Protein AF-A0AA88SGA3-F1 (afdb_monomer)

Mean predicted aligned error: 14.96 Å

InterPro domains:
  IPR001478 PDZ domain [PF00595] (41-98)
  IPR001478 PDZ domain [PS50106] (31-100)
  IPR036034 PDZ superfamily [G3DSA:2.30.42.10] (43-95)
  IPR036034 PDZ superfamily [SSF50156] (17-95)

Nearest PDB structures (foldseek):
  4c2c-assembly1_A  TM=5.131E-01  e=1.974E-04  Bacillus subtilis subsp. subtilis str. 168
  6xa8-assembly1_A  TM=7.929E-01  e=8.392E-03  Homo sapiens
  6ms1-assembly2_B  TM=8.022E-01  e=1.180E-02  Homo sapiens
  4nxq-assembly1_A  TM=7.401E-01  e=6.487E-02  Homo sapiens
  2d8i-assembly1_A  TM=6.980E-01  e=3.760E-02  Homo sapiens

pLDDT: mean 70.84, std 16.06, range [44.19, 94.62]

Sequence (100 aa):
MAKMVKHNHAIKRMLGTLDDSFTGFLEPTKFMSLRLGTQGSLTGVGISIGYPTGNHGSTPGLVVISAAPGGPANRAGVSSRDLINEIDDRSTEAMAYMMQ

Organism: NCBI:txid112253

Radius of gyration: 20.11 Å; Cα contacts (8 Å, |Δi|>4): 98; chains: 1; bounding box: 42×33×53 Å

Structure (mmCIF, N/CA/C/O backbone):
data_AF-A0AA88SGA3-F1
#
_entry.id   AF-A0AA88SGA3-F1
#
loop_
_atom_site.group_PDB
_atom_site.id
_atom_site.type_symbol
_atom_site.label_atom_id
_atom_site.label_alt_id
_atom_site.label_comp_id
_atom_site.label_asym_id
_atom_site.label_entity_id
_atom_site.label_seq_id
_atom_site.pdbx_PDB_ins_code
_atom_site.Cartn_x
_atom_site.Cartn_y
_atom_site.Cartn_z
_atom_site.occupancy
_atom_site.B_iso_or_equiv
_atom_site.auth_seq_id
_atom_site.auth_comp_id
_atom_site.auth_asym_id
_atom_site.auth_atom_id
_atom_site.pdbx_PDB_model_num
ATOM 1 N N . MET A 1 1 ? 3.320 -1.407 -40.211 1.00 45.28 1 MET A N 1
ATOM 2 C CA . MET A 1 1 ? 4.058 -1.964 -39.051 1.00 45.28 1 MET A CA 1
ATOM 3 C C . MET A 1 1 ? 5.591 -1.940 -39.181 1.00 45.28 1 MET A C 1
ATOM 5 O O . MET A 1 1 ? 6.252 -1.742 -38.173 1.00 45.28 1 MET A O 1
ATOM 9 N N . ALA A 1 2 ? 6.190 -2.022 -40.378 1.00 44.19 2 ALA A N 1
ATOM 10 C CA . ALA A 1 2 ? 7.658 -2.047 -40.545 1.00 44.19 2 ALA A CA 1
ATOM 11 C C . 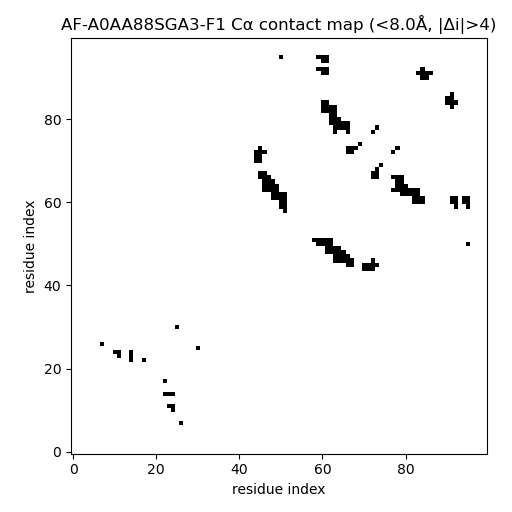ALA A 1 2 ? 8.420 -0.738 -40.200 1.00 44.19 2 ALA A C 1
ATOM 13 O O . ALA A 1 2 ? 9.631 -0.766 -39.989 1.00 44.19 2 ALA A O 1
ATOM 14 N N . LYS A 1 3 ? 7.741 0.418 -40.116 1.00 47.44 3 LYS A N 1
ATOM 15 C CA . LYS A 1 3 ? 8.386 1.728 -39.877 1.00 47.44 3 LYS A CA 1
ATOM 16 C C . LYS A 1 3 ? 8.739 1.987 -38.398 1.00 47.44 3 LYS A C 1
ATOM 18 O O . LYS A 1 3 ? 9.662 2.743 -38.118 1.00 47.44 3 LYS A O 1
ATOM 23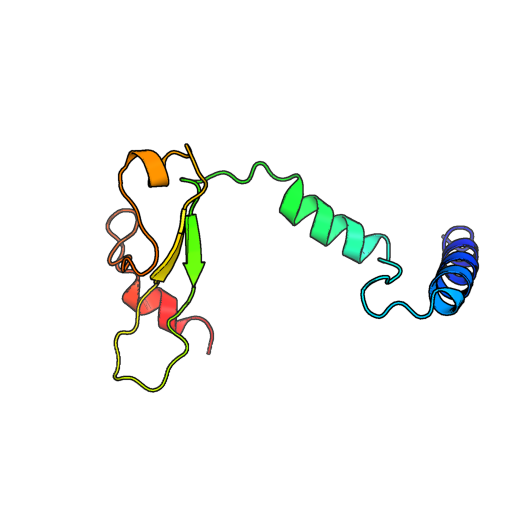 N N . MET A 1 4 ? 8.058 1.329 -37.454 1.00 45.66 4 MET A N 1
ATOM 24 C CA . MET A 1 4 ? 8.272 1.522 -36.008 1.00 45.66 4 MET A CA 1
ATOM 25 C C . MET A 1 4 ? 9.505 0.768 -35.480 1.00 45.66 4 MET A C 1
ATOM 27 O O . MET A 1 4 ? 10.184 1.243 -34.579 1.00 45.66 4 MET A O 1
ATOM 31 N N . VAL A 1 5 ? 9.849 -0.372 -36.089 1.00 50.75 5 VAL A N 1
ATOM 32 C CA . VAL A 1 5 ? 10.941 -1.250 -35.626 1.00 50.75 5 VAL A CA 1
ATOM 33 C C . VAL A 1 5 ? 12.332 -0.647 -35.880 1.00 50.75 5 VAL A C 1
ATOM 35 O O . VAL A 1 5 ? 13.247 -0.861 -35.087 1.00 50.75 5 VAL A O 1
ATOM 38 N N . LYS A 1 6 ? 12.502 0.158 -36.942 1.00 53.69 6 LYS A N 1
ATOM 39 C CA . LYS A 1 6 ? 13.809 0.736 -37.313 1.00 53.69 6 LYS A CA 1
ATOM 40 C C . LYS A 1 6 ? 14.358 1.762 -36.305 1.00 53.69 6 LYS A C 1
ATOM 42 O O . LYS A 1 6 ? 15.572 1.868 -36.180 1.00 53.69 6 LYS A O 1
ATOM 47 N N . HIS A 1 7 ? 13.508 2.470 -35.559 1.00 56.16 7 HIS A N 1
ATOM 48 C CA . HIS A 1 7 ? 13.942 3.541 -34.644 1.00 56.16 7 HIS A CA 1
ATOM 49 C C . HIS A 1 7 ? 14.465 3.002 -33.300 1.00 56.16 7 HIS A C 1
ATOM 51 O O . HIS A 1 7 ? 15.444 3.512 -32.759 1.00 56.16 7 HIS A O 1
ATOM 57 N N . ASN A 1 8 ? 13.882 1.908 -32.800 1.00 58.69 8 ASN A N 1
ATOM 58 C CA . ASN A 1 8 ? 14.243 1.311 -31.507 1.00 58.69 8 ASN A CA 1
ATOM 59 C C . ASN A 1 8 ? 15.685 0.780 -31.477 1.00 58.69 8 ASN A C 1
ATOM 61 O O . ASN A 1 8 ? 16.319 0.746 -30.427 1.00 58.69 8 ASN A O 1
ATOM 65 N N . HIS A 1 9 ? 16.217 0.373 -32.632 1.00 64.25 9 HIS A N 1
ATOM 66 C CA . HIS A 1 9 ? 17.573 -0.164 -32.745 1.00 64.25 9 HIS A CA 1
ATOM 67 C C . HIS A 1 9 ? 18.648 0.915 -32.550 1.00 64.25 9 HIS A C 1
ATOM 69 O O . HIS A 1 9 ? 19.683 0.645 -31.942 1.00 64.25 9 HIS A O 1
ATOM 75 N N . ALA A 1 10 ? 18.390 2.137 -33.027 1.00 72.31 10 ALA A N 1
ATOM 76 C CA . ALA A 1 10 ? 19.293 3.269 -32.840 1.00 72.31 10 ALA A CA 1
ATOM 77 C C . ALA A 1 10 ? 19.352 3.687 -31.363 1.00 72.31 10 ALA A C 1
ATOM 79 O O . ALA A 1 10 ? 20.438 3.844 -30.817 1.00 72.31 10 ALA A O 1
ATOM 80 N N . ILE A 1 11 ? 18.199 3.751 -30.688 1.00 67.00 11 ILE A N 1
ATOM 81 C CA . ILE A 1 11 ? 18.117 4.114 -29.264 1.00 67.00 11 ILE A CA 1
ATOM 82 C C . ILE A 1 11 ? 18.795 3.051 -28.388 1.00 67.00 11 ILE A C 1
ATOM 84 O O . ILE A 1 11 ? 19.575 3.396 -27.507 1.00 67.00 11 ILE A O 1
ATOM 88 N N . LYS A 1 12 ? 18.583 1.756 -28.666 1.00 66.56 12 LYS A N 1
ATOM 89 C CA . LYS A 1 12 ? 19.291 0.663 -27.972 1.00 66.56 12 LYS A CA 1
ATOM 90 C C . LYS A 1 12 ? 20.814 0.783 -28.097 1.00 66.56 12 LYS A C 1
ATOM 92 O O . LYS A 1 12 ? 21.514 0.567 -27.115 1.00 66.56 12 LYS A O 1
ATOM 97 N N . ARG A 1 13 ? 21.327 1.155 -29.277 1.00 69.31 13 ARG A N 1
ATOM 98 C CA . ARG A 1 13 ? 22.768 1.386 -29.476 1.00 69.31 13 ARG A CA 1
ATOM 99 C C . ARG A 1 13 ? 23.275 2.620 -28.730 1.00 69.31 13 ARG A C 1
ATOM 101 O O . ARG A 1 13 ? 24.348 2.543 -28.152 1.00 69.31 13 ARG A O 1
ATOM 108 N N . MET A 1 14 ? 22.508 3.711 -28.705 1.00 75.00 14 MET A N 1
ATOM 109 C CA . MET A 1 14 ? 22.864 4.928 -27.959 1.00 75.00 14 MET A CA 1
ATOM 110 C C . MET A 1 14 ? 22.852 4.721 -26.437 1.00 75.00 14 MET A C 1
ATOM 112 O O . MET A 1 14 ? 23.661 5.312 -25.736 1.00 75.00 14 MET A O 1
ATOM 116 N N . LEU A 1 15 ? 21.958 3.880 -25.910 1.00 64.75 15 LEU A N 1
ATOM 117 C CA . LEU A 1 15 ? 21.941 3.548 -24.480 1.00 64.75 15 LEU A CA 1
ATOM 118 C C . LEU A 1 15 ? 23.037 2.537 -24.113 1.00 64.75 15 LEU A C 1
ATOM 120 O O . LEU A 1 15 ? 23.596 2.616 -23.028 1.00 64.75 15 LEU A O 1
ATOM 124 N N . GLY A 1 16 ? 23.415 1.641 -25.030 1.00 63.97 16 GLY A N 1
ATOM 125 C CA . GLY A 1 16 ? 24.533 0.715 -24.823 1.00 63.97 16 GLY A CA 1
ATOM 126 C C . GLY A 1 16 ? 25.902 1.393 -24.681 1.00 63.97 16 GLY A C 1
ATOM 127 O O . GLY A 1 16 ? 26.814 0.786 -24.136 1.00 63.97 16 GLY A O 1
ATOM 128 N N . THR A 1 17 ? 26.060 2.644 -25.133 1.00 68.00 17 THR A N 1
ATOM 129 C CA . THR A 1 17 ? 27.296 3.423 -24.927 1.00 68.00 17 THR A CA 1
ATOM 130 C C . THR A 1 17 ? 27.356 4.131 -23.574 1.00 68.00 17 THR A C 1
ATOM 132 O O . THR A 1 17 ? 28.368 4.757 -23.281 1.00 68.00 17 THR A O 1
ATOM 135 N N . LEU A 1 18 ? 26.284 4.085 -22.773 1.00 67.38 18 LEU A N 1
ATOM 136 C CA . LEU A 1 18 ? 26.215 4.785 -21.488 1.00 67.38 18 LEU A CA 1
ATOM 137 C C . LEU A 1 18 ? 26.907 4.030 -20.334 1.00 67.38 18 LEU A C 1
ATOM 1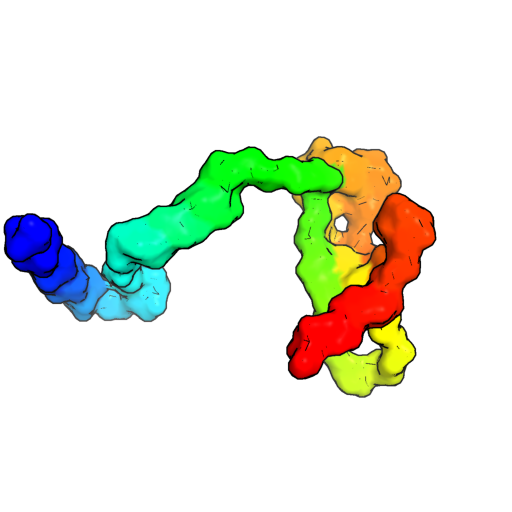39 O O . LEU A 1 18 ? 27.023 4.605 -19.262 1.00 67.38 18 LEU A O 1
ATOM 143 N N . ASP A 1 19 ? 27.342 2.778 -20.553 1.00 58.16 19 ASP A N 1
ATOM 144 C CA . ASP A 1 19 ? 27.964 1.869 -19.561 1.00 58.16 19 ASP A CA 1
ATOM 145 C C . ASP A 1 19 ? 27.287 1.884 -18.172 1.00 58.16 19 ASP A C 1
ATOM 147 O O . ASP A 1 19 ? 27.921 1.766 -17.127 1.00 58.16 19 ASP A O 1
ATOM 151 N N . ASP A 1 20 ? 25.963 2.056 -18.161 1.00 59.28 20 ASP A N 1
ATOM 152 C CA . ASP A 1 20 ? 25.149 2.149 -16.954 1.00 59.28 20 ASP A CA 1
ATOM 153 C C . ASP A 1 20 ? 24.217 0.937 -16.864 1.00 59.28 20 ASP A C 1
ATOM 155 O O . ASP A 1 20 ? 23.333 0.734 -17.699 1.00 59.28 20 ASP A O 1
ATOM 159 N N . SER A 1 21 ? 24.401 0.139 -15.811 1.00 60.03 21 SER A N 1
ATOM 160 C CA . SER A 1 21 ? 23.628 -1.082 -15.553 1.00 60.03 21 SER A CA 1
ATOM 161 C C . SER A 1 21 ? 22.153 -0.817 -15.230 1.00 60.03 21 SER A C 1
ATOM 163 O O . SER A 1 21 ? 21.337 -1.737 -15.305 1.00 60.03 21 SER A O 1
ATOM 165 N N . PHE A 1 22 ? 21.793 0.419 -14.877 1.00 58.97 22 PHE A N 1
ATOM 166 C CA . PHE A 1 22 ? 20.420 0.801 -14.541 1.00 58.97 22 PHE A CA 1
ATOM 167 C C . PHE A 1 22 ? 19.646 1.376 -15.733 1.00 58.97 22 PHE A C 1
ATOM 169 O O . PHE A 1 22 ? 18.419 1.500 -15.671 1.00 58.97 22 PHE A O 1
ATOM 176 N N . THR A 1 23 ? 20.328 1.681 -16.839 1.00 59.19 23 THR A N 1
ATOM 177 C CA . THR A 1 23 ? 19.728 2.347 -17.996 1.00 59.19 23 THR A CA 1
ATOM 178 C C . THR A 1 23 ? 19.491 1.354 -19.136 1.00 59.19 23 THR A C 1
ATOM 180 O O . THR A 1 23 ? 20.389 0.980 -19.885 1.00 59.19 23 THR A O 1
ATOM 183 N N . GLY A 1 24 ? 18.235 0.930 -19.297 1.00 66.75 24 GLY A N 1
ATOM 184 C CA . GLY A 1 24 ? 17.806 0.012 -20.355 1.00 66.75 24 GLY A CA 1
ATOM 185 C C . GLY A 1 24 ? 16.739 0.612 -21.270 1.00 66.75 24 GLY A C 1
ATOM 186 O O . GLY A 1 24 ? 15.862 1.355 -20.833 1.00 66.75 24 GLY A O 1
ATOM 187 N N . PHE A 1 25 ? 16.762 0.251 -22.557 1.00 72.25 25 PHE A N 1
ATOM 188 C CA . PHE A 1 25 ? 15.664 0.590 -23.466 1.00 72.25 25 PHE A CA 1
ATOM 189 C C . PHE A 1 25 ? 14.425 -0.247 -23.138 1.00 72.25 25 PHE A C 1
ATOM 191 O O . PHE A 1 25 ? 14.428 -1.471 -23.309 1.00 72.25 25 PHE A O 1
ATOM 198 N N . LEU A 1 26 ? 13.341 0.416 -22.745 1.00 70.56 26 LEU A N 1
ATOM 199 C CA . LEU A 1 26 ? 12.066 -0.243 -22.509 1.00 70.56 26 LEU A CA 1
ATOM 200 C C . LEU A 1 26 ? 11.247 -0.276 -23.802 1.00 70.56 26 LEU A C 1
ATOM 202 O O . LEU A 1 26 ? 10.860 0.755 -24.349 1.00 70.56 26 LEU A O 1
ATOM 206 N N . GLU A 1 27 ? 10.986 -1.477 -24.310 1.00 74.19 27 GLU A N 1
ATOM 207 C CA . GLU A 1 27 ? 10.170 -1.645 -25.512 1.00 74.19 27 GLU A CA 1
ATOM 208 C C . GLU A 1 27 ? 8.738 -1.142 -25.281 1.00 74.19 27 GLU A C 1
ATOM 210 O O . GLU A 1 27 ? 8.232 -1.268 -24.167 1.00 74.19 27 GLU A O 1
ATOM 215 N N . PRO A 1 28 ? 8.049 -0.614 -26.310 1.00 69.94 28 PRO A N 1
ATOM 216 C CA . PRO A 1 28 ? 6.735 0.011 -26.147 1.00 69.94 28 PRO A CA 1
ATOM 217 C C . PRO A 1 28 ? 5.709 -0.860 -25.410 1.00 69.94 28 PRO A C 1
ATOM 219 O O . PRO A 1 28 ? 4.923 -0.346 -24.625 1.00 69.94 28 PRO A O 1
ATOM 222 N N . THR A 1 29 ? 5.745 -2.178 -25.612 1.00 66.25 29 THR A N 1
ATOM 223 C CA . THR A 1 29 ? 4.897 -3.151 -24.906 1.00 66.25 29 THR A CA 1
ATOM 224 C C . THR A 1 29 ? 5.226 -3.228 -23.415 1.00 66.25 29 THR A C 1
ATOM 226 O O . THR A 1 29 ? 4.325 -3.125 -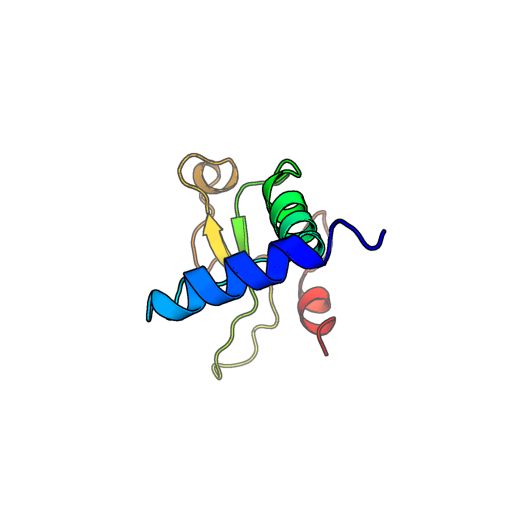22.589 1.00 66.25 29 THR A O 1
ATOM 229 N N . LYS A 1 30 ? 6.512 -3.311 -23.053 1.00 62.09 30 LYS A N 1
ATOM 230 C CA . LYS A 1 30 ? 6.979 -3.281 -21.656 1.00 62.09 30 LYS A CA 1
ATOM 231 C C . LYS A 1 30 ? 6.718 -1.926 -20.991 1.00 62.09 30 LYS A C 1
ATOM 233 O O . LYS A 1 30 ? 6.343 -1.887 -19.823 1.00 62.09 30 LYS A O 1
ATOM 238 N N . PHE A 1 31 ? 6.858 -0.826 -21.734 1.00 65.50 31 PHE A N 1
ATOM 239 C CA . PHE A 1 31 ? 6.512 0.513 -21.259 1.00 65.50 31 PHE A CA 1
ATOM 240 C C . PHE A 1 31 ? 5.012 0.645 -21.018 1.00 65.50 31 PHE A C 1
ATOM 242 O O . PHE A 1 31 ? 4.632 1.197 -19.997 1.00 65.50 31 PHE A O 1
ATOM 249 N N . MET A 1 32 ? 4.156 0.095 -21.884 1.00 57.81 32 MET A N 1
ATOM 250 C CA . MET A 1 32 ? 2.712 0.063 -21.639 1.00 57.81 32 MET A CA 1
ATOM 251 C C . MET A 1 32 ? 2.356 -0.779 -20.414 1.00 57.81 32 MET A C 1
ATOM 253 O O . MET A 1 32 ? 1.541 -0.328 -19.627 1.00 57.81 32 MET A O 1
ATOM 257 N N . SER A 1 33 ? 2.984 -1.935 -20.184 1.00 59.91 33 SER A N 1
ATOM 258 C CA . SER A 1 33 ? 2.763 -2.721 -18.958 1.00 59.91 33 SER A CA 1
ATOM 259 C C . SER A 1 33 ? 3.205 -1.978 -17.690 1.00 59.91 33 SER A C 1
ATOM 261 O O . SER A 1 33 ? 2.455 -1.936 -16.718 1.00 59.91 33 SER A O 1
ATOM 263 N N . LEU A 1 34 ? 4.375 -1.330 -17.709 1.00 61.28 34 LEU A N 1
ATOM 264 C CA . LEU A 1 34 ? 4.857 -0.503 -16.595 1.00 61.28 34 LEU A CA 1
ATOM 265 C C . LEU A 1 34 ? 3.954 0.716 -16.366 1.00 61.28 34 LEU A C 1
ATOM 267 O O . LEU A 1 34 ? 3.614 1.063 -15.237 1.00 61.28 34 LEU A O 1
ATOM 271 N N . ARG A 1 35 ? 3.540 1.361 -17.456 1.00 56.06 35 ARG A N 1
ATOM 272 C CA . ARG A 1 35 ? 2.663 2.524 -17.451 1.00 56.06 35 ARG A CA 1
ATOM 273 C C . ARG A 1 35 ? 1.261 2.144 -16.989 1.00 56.06 35 ARG A C 1
ATOM 275 O O . ARG A 1 35 ? 0.700 2.872 -16.200 1.00 56.06 35 ARG A O 1
ATOM 282 N N . LEU A 1 36 ? 0.712 0.998 -17.375 1.00 53.97 36 LEU A N 1
ATOM 283 C CA . LEU A 1 36 ? -0.558 0.490 -16.842 1.00 53.97 36 LEU A CA 1
ATOM 284 C C . LEU A 1 36 ? -0.448 0.177 -15.343 1.00 53.97 36 LEU A C 1
ATOM 286 O O . LEU A 1 36 ? -1.342 0.552 -14.592 1.00 53.97 36 LEU A O 1
ATOM 290 N N . GLY A 1 37 ? 0.674 -0.397 -14.897 1.00 55.16 37 GLY A N 1
ATOM 291 C CA . GLY A 1 37 ? 0.959 -0.609 -13.472 1.00 55.16 37 GLY A CA 1
ATOM 292 C C . GLY A 1 37 ? 1.117 0.678 -12.648 1.00 55.16 37 GLY A C 1
ATOM 293 O O . GLY A 1 37 ? 0.975 0.634 -11.432 1.00 55.16 37 GLY A O 1
ATOM 294 N N . THR A 1 38 ? 1.388 1.820 -13.291 1.00 56.34 38 THR A N 1
ATOM 295 C CA . THR A 1 38 ? 1.610 3.128 -12.636 1.00 56.34 38 THR A CA 1
ATOM 296 C C . THR A 1 38 ? 0.550 4.194 -12.962 1.00 56.34 38 THR A C 1
ATOM 298 O O . THR A 1 38 ? 0.506 5.222 -12.293 1.00 56.34 38 THR A O 1
ATOM 301 N N . GLN A 1 39 ? -0.294 3.981 -13.980 1.00 48.50 39 GLN A N 1
ATOM 302 C CA . GLN A 1 39 ? -1.340 4.904 -14.457 1.00 48.50 39 GLN A CA 1
ATOM 303 C C . GLN A 1 39 ? -2.760 4.387 -14.267 1.00 48.50 39 GLN A C 1
ATOM 305 O O . GLN A 1 39 ? -3.703 5.169 -14.389 1.00 48.50 39 GLN A O 1
ATOM 310 N N . GLY A 1 40 ? -2.939 3.110 -13.931 1.00 45.31 40 GLY A N 1
ATOM 311 C CA . GLY A 1 40 ? -4.103 2.761 -13.136 1.00 45.31 40 GLY A CA 1
ATOM 312 C C . GLY A 1 40 ? -3.968 3.531 -11.831 1.00 45.31 40 GLY A C 1
ATOM 313 O O . GLY A 1 40 ? -2.915 3.467 -11.201 1.00 45.31 40 GLY A O 1
ATOM 314 N N . SER A 1 41 ? -4.983 4.305 -11.448 1.00 46.94 41 SER A N 1
ATOM 315 C CA . SER A 1 41 ? -5.118 4.746 -10.062 1.00 46.94 41 SER A CA 1
ATOM 316 C C . SER A 1 41 ? -4.732 3.558 -9.181 1.00 46.94 41 SER A C 1
ATOM 318 O O . SER A 1 41 ? -5.340 2.496 -9.309 1.00 46.94 41 SER A O 1
ATOM 320 N N . LEU A 1 42 ? -3.662 3.682 -8.390 1.00 51.97 42 LEU A N 1
ATOM 321 C CA . LEU A 1 42 ? -3.326 2.702 -7.366 1.00 51.97 42 LEU A CA 1
ATOM 322 C C . LEU A 1 42 ? -4.459 2.786 -6.337 1.00 51.97 42 LEU A C 1
ATOM 324 O O . LEU A 1 42 ? -4.366 3.491 -5.336 1.00 51.97 42 LEU A O 1
ATOM 328 N N . THR A 1 43 ? -5.594 2.176 -6.667 1.00 58.59 43 THR A N 1
ATOM 329 C CA . THR A 1 43 ? -6.788 2.138 -5.840 1.00 58.59 43 THR A CA 1
ATOM 330 C C . THR A 1 43 ? -6.517 1.155 -4.723 1.00 58.59 43 THR A C 1
ATOM 332 O O . THR A 1 43 ? -6.129 0.015 -4.972 1.00 58.59 43 THR A O 1
ATOM 335 N N . GLY A 1 44 ? -6.704 1.595 -3.489 1.00 75.56 44 GLY A N 1
ATOM 336 C CA . GLY A 1 44 ? -6.457 0.776 -2.315 1.00 75.56 44 GLY A CA 1
ATOM 337 C C . GLY A 1 44 ? -6.194 1.641 -1.094 1.00 75.56 44 GLY A C 1
ATOM 338 O O . GLY A 1 44 ? -6.322 2.864 -1.129 1.00 75.56 44 GLY A O 1
ATOM 339 N N . VAL A 1 45 ? -5.798 0.998 -0.001 1.00 87.44 45 VAL A N 1
ATOM 340 C CA . VAL A 1 45 ? -5.552 1.669 1.286 1.00 87.44 45 VAL A CA 1
ATOM 341 C C . VAL A 1 45 ? -4.124 2.214 1.428 1.00 87.44 45 VAL A C 1
ATOM 343 O O . VAL A 1 45 ? -3.811 2.864 2.423 1.00 87.44 45 VAL A O 1
ATOM 346 N N . GLY A 1 46 ? -3.263 2.006 0.425 1.00 88.31 46 GLY A N 1
ATOM 347 C CA . GLY A 1 46 ? -1.887 2.509 0.410 1.00 88.31 46 GLY A CA 1
ATOM 348 C C . GLY A 1 46 ? -0.904 1.645 1.202 1.00 88.31 46 GLY A C 1
ATOM 349 O O . GLY A 1 46 ? -0.072 2.193 1.922 1.00 88.31 46 GLY A O 1
ATOM 350 N N . ILE A 1 47 ? -1.002 0.318 1.080 1.00 89.81 47 ILE A N 1
ATOM 351 C CA . ILE A 1 47 ? -0.043 -0.641 1.651 1.00 89.81 47 ILE A CA 1
ATOM 352 C C . ILE A 1 47 ? 0.679 -1.418 0.553 1.00 89.81 47 ILE A C 1
ATOM 354 O O . ILE A 1 47 ? 0.090 -1.748 -0.475 1.00 89.81 47 ILE A O 1
ATOM 358 N N . SER A 1 48 ? 1.947 -1.728 0.800 1.00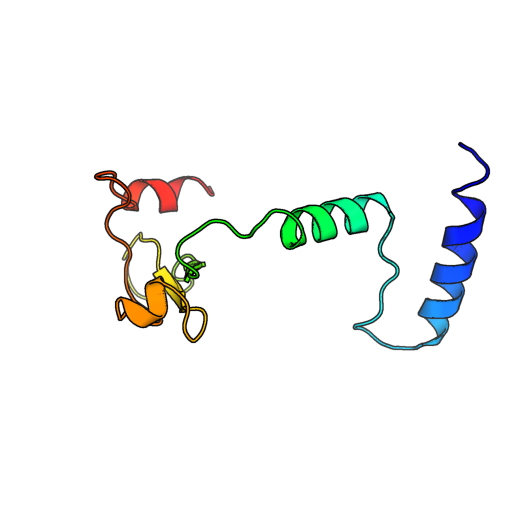 87.25 48 SER A N 1
ATOM 359 C CA . SER A 1 48 ? 2.706 -2.743 0.079 1.00 87.25 48 SER A CA 1
ATOM 360 C C . SER A 1 48 ? 2.684 -4.030 0.896 1.00 87.25 48 SER A C 1
ATOM 362 O O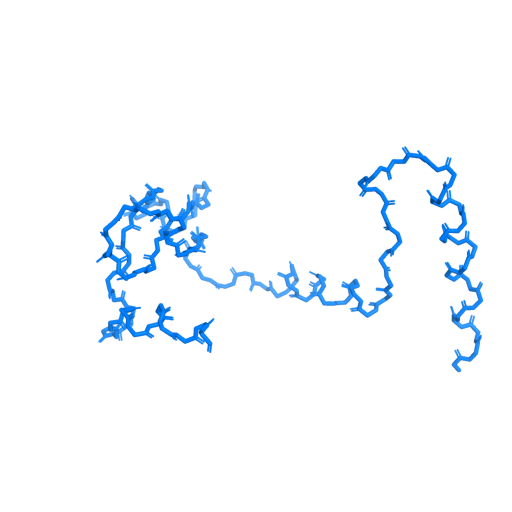 . SER A 1 48 ? 2.962 -3.998 2.096 1.00 87.25 48 SER A O 1
ATOM 364 N N . ILE A 1 49 ? 2.346 -5.143 0.253 1.00 86.88 49 ILE A N 1
ATOM 365 C CA . ILE A 1 49 ? 2.192 -6.462 0.873 1.00 86.88 49 ILE A CA 1
ATOM 366 C C . ILE A 1 49 ? 3.196 -7.445 0.281 1.00 86.88 49 ILE A C 1
ATOM 368 O O . ILE A 1 49 ? 3.588 -7.328 -0.879 1.00 86.88 49 ILE A O 1
ATOM 372 N N . GLY A 1 50 ? 3.596 -8.428 1.071 1.00 81.25 50 GLY A N 1
ATOM 373 C CA . GLY A 1 50 ? 4.450 -9.517 0.625 1.00 81.25 50 GLY A CA 1
ATOM 374 C C . GLY A 1 50 ? 4.188 -10.787 1.407 1.00 81.25 50 GLY A C 1
ATOM 375 O O . GLY A 1 50 ? 3.326 -10.835 2.280 1.00 81.25 50 GLY A O 1
ATOM 376 N N . TYR A 1 51 ? 4.975 -11.808 1.100 1.00 80.88 51 TYR A N 1
ATOM 377 C CA . TYR A 1 51 ? 5.032 -13.034 1.881 1.00 80.88 51 TYR A CA 1
ATOM 378 C C . TYR A 1 51 ? 6.337 -13.039 2.677 1.00 80.88 51 TYR A C 1
ATOM 380 O O . TYR A 1 51 ? 7.361 -12.584 2.155 1.00 80.88 51 TYR A O 1
ATOM 388 N N . PRO A 1 52 ? 6.337 -13.520 3.928 1.00 67.12 52 PRO A N 1
ATOM 389 C CA . PRO A 1 52 ? 7.552 -13.604 4.720 1.00 67.12 52 PRO A CA 1
ATOM 390 C C . PRO A 1 52 ? 8.533 -14.586 4.063 1.00 67.12 52 PRO A C 1
ATOM 392 O O . PRO A 1 52 ? 8.385 -15.801 4.142 1.00 67.12 52 PRO A O 1
ATOM 395 N N . THR A 1 53 ? 9.557 -14.059 3.392 1.00 57.31 53 THR A N 1
ATOM 396 C CA . THR A 1 53 ? 10.678 -14.847 2.871 1.00 57.31 53 THR A CA 1
ATOM 397 C C . THR A 1 53 ? 11.734 -14.974 3.962 1.00 57.31 53 THR A C 1
ATOM 399 O O . THR A 1 53 ? 12.612 -14.122 4.098 1.00 57.31 53 THR A O 1
ATOM 402 N N . GLY A 1 54 ? 11.638 -16.019 4.778 1.00 51.16 54 GLY A N 1
ATOM 403 C CA . GLY A 1 54 ? 12.647 -16.333 5.785 1.00 51.16 54 GLY A CA 1
ATOM 404 C C . GLY A 1 54 ? 12.376 -17.677 6.447 1.00 51.16 54 GLY A C 1
ATOM 405 O O . GLY A 1 54 ? 11.250 -17.947 6.846 1.00 51.16 54 GLY A O 1
ATOM 406 N N . ASN A 1 55 ? 13.416 -18.506 6.576 1.00 48.47 55 ASN A N 1
ATOM 407 C CA . ASN A 1 55 ? 13.413 -19.808 7.260 1.00 48.47 55 ASN A CA 1
ATOM 408 C C . ASN A 1 55 ? 13.229 -19.675 8.789 1.00 48.47 55 ASN A C 1
ATOM 410 O O . ASN A 1 55 ? 14.008 -20.212 9.571 1.00 48.47 55 ASN A O 1
ATOM 414 N N . HIS A 1 56 ? 12.206 -18.951 9.229 1.00 44.75 56 HIS A N 1
ATOM 415 C CA . HIS A 1 56 ? 11.768 -18.898 10.615 1.00 44.75 56 HIS A CA 1
ATOM 416 C C . HIS A 1 56 ? 10.295 -19.296 10.654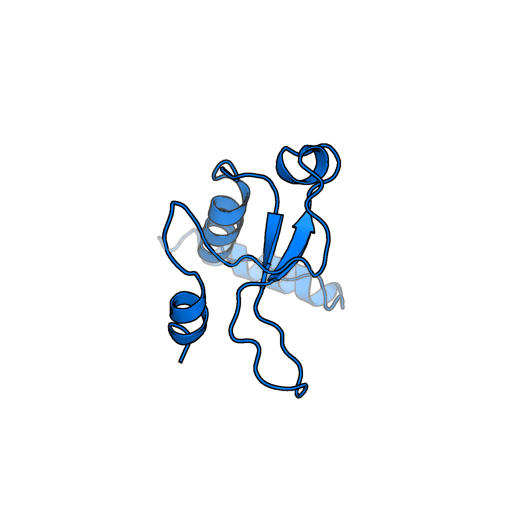 1.00 44.75 56 HIS A C 1
ATOM 418 O O . HIS A 1 56 ? 9.415 -18.460 10.508 1.00 44.75 56 HIS A O 1
ATOM 424 N N . GLY A 1 57 ? 10.067 -20.605 10.793 1.00 47.34 57 GLY A N 1
ATOM 425 C CA . GLY A 1 57 ? 8.834 -21.207 11.299 1.00 47.34 57 GLY A CA 1
ATOM 426 C C . GLY A 1 57 ? 7.518 -20.544 10.887 1.00 47.34 57 GLY A C 1
ATOM 427 O O . GLY A 1 57 ? 6.933 -19.807 11.665 1.00 47.34 57 GLY A O 1
ATOM 428 N N . SER A 1 58 ? 7.016 -20.930 9.717 1.00 51.56 58 SER A N 1
ATOM 429 C CA . SER A 1 58 ? 5.617 -21.356 9.572 1.00 51.56 58 SER A CA 1
ATOM 430 C C . SER A 1 58 ? 4.494 -20.391 9.969 1.00 51.56 58 SER A C 1
ATOM 432 O O . SER A 1 58 ? 3.460 -20.866 10.434 1.00 51.56 58 SER A O 1
ATOM 434 N N . THR A 1 59 ? 4.609 -19.087 9.719 1.00 54.78 59 THR A N 1
ATOM 435 C CA . THR A 1 59 ? 3.397 -18.253 9.631 1.00 54.78 59 THR A CA 1
ATOM 436 C C . THR A 1 59 ? 3.044 -18.046 8.157 1.00 54.78 59 THR A C 1
ATOM 438 O O . THR A 1 59 ? 3.545 -17.100 7.544 1.00 54.78 59 THR A O 1
ATOM 441 N N . PRO A 1 60 ? 2.247 -18.944 7.537 1.00 61.31 60 PRO A N 1
ATOM 442 C CA . PRO A 1 60 ? 1.660 -18.657 6.237 1.00 61.31 60 PRO A CA 1
ATOM 443 C C . PRO A 1 60 ? 0.791 -17.413 6.402 1.00 61.31 60 PRO A C 1
ATOM 445 O O . PRO A 1 60 ? -0.107 -17.376 7.237 1.00 61.31 60 PRO A O 1
ATOM 448 N N . GLY A 1 61 ? 1.105 -16.354 5.668 1.00 72.25 61 GLY A N 1
ATOM 449 C CA . GLY A 1 61 ? 0.393 -15.103 5.857 1.00 72.25 61 GLY A CA 1
ATOM 450 C C . GLY A 1 61 ? 0.904 -13.993 4.968 1.00 72.25 61 GLY A C 1
ATOM 451 O O . GLY A 1 61 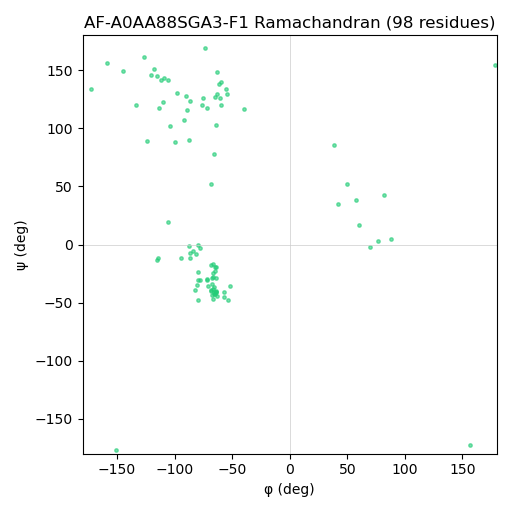? 2.053 -13.986 4.519 1.00 72.25 61 GLY A O 1
ATOM 452 N N . LEU A 1 62 ? 0.010 -13.052 4.711 1.00 85.38 62 LEU A N 1
ATOM 453 C CA . LEU A 1 62 ? 0.305 -11.840 3.979 1.00 85.38 62 LEU A CA 1
ATOM 454 C C . LEU A 1 62 ? 0.831 -10.797 4.975 1.00 85.38 62 LEU A C 1
ATOM 456 O O . LEU A 1 62 ? 0.171 -10.499 5.969 1.00 85.38 62 LEU A O 1
ATOM 460 N N . VAL A 1 63 ? 2.025 -10.259 4.735 1.00 88.56 63 VAL A N 1
ATOM 461 C CA . VAL A 1 63 ? 2.672 -9.275 5.616 1.00 88.56 63 VAL A CA 1
ATOM 462 C C . VAL A 1 63 ? 2.705 -7.900 4.974 1.00 88.56 63 VAL A C 1
ATOM 464 O O . VAL A 1 63 ? 2.941 -7.766 3.772 1.00 88.56 63 VAL A O 1
ATOM 467 N N . VAL A 1 64 ? 2.534 -6.860 5.782 1.00 90.31 64 VAL A N 1
ATOM 468 C CA . VAL A 1 64 ? 2.739 -5.479 5.349 1.00 90.31 64 VAL A CA 1
ATOM 469 C C . VAL A 1 64 ? 4.236 -5.196 5.270 1.00 90.31 64 VAL A C 1
ATOM 471 O O . VAL A 1 64 ? 4.959 -5.245 6.264 1.00 90.31 64 VAL A O 1
ATOM 474 N N . ILE A 1 65 ? 4.713 -4.843 4.082 1.00 89.38 65 ILE A N 1
ATOM 475 C CA . ILE A 1 65 ? 6.083 -4.368 3.866 1.00 89.38 65 ILE A CA 1
ATOM 476 C C . ILE A 1 65 ? 6.178 -2.893 4.261 1.00 89.38 65 ILE A C 1
ATOM 478 O O . ILE A 1 65 ? 7.085 -2.504 4.999 1.00 89.38 65 ILE A O 1
ATOM 482 N N . SER A 1 66 ? 5.236 -2.068 3.798 1.00 89.69 66 SER A N 1
ATOM 483 C CA . SER A 1 66 ? 5.207 -0.631 4.082 1.00 89.69 66 SER A CA 1
ATOM 484 C C . SER A 1 66 ? 3.816 -0.027 3.888 1.00 89.69 66 SER A C 1
ATOM 486 O O . SER A 1 66 ? 3.003 -0.543 3.123 1.00 89.69 66 SER A O 1
ATOM 488 N N . ALA A 1 67 ? 3.564 1.100 4.556 1.00 89.31 67 ALA A N 1
ATOM 489 C CA . ALA A 1 67 ? 2.405 1.953 4.319 1.00 89.31 67 ALA A CA 1
ATOM 490 C C . ALA A 1 67 ? 2.858 3.291 3.716 1.00 89.31 67 ALA A C 1
ATOM 492 O O . ALA A 1 67 ? 3.893 3.839 4.101 1.00 89.31 67 ALA A O 1
ATOM 493 N N . ALA A 1 68 ? 2.084 3.823 2.772 1.00 88.94 68 ALA A N 1
ATOM 494 C CA . ALA A 1 68 ? 2.355 5.116 2.157 1.00 88.94 68 ALA A CA 1
ATOM 495 C C . ALA A 1 68 ? 2.226 6.245 3.204 1.00 88.94 68 ALA A C 1
ATOM 497 O O . ALA A 1 68 ? 1.174 6.342 3.846 1.00 88.94 68 ALA A O 1
ATOM 498 N N . PRO A 1 69 ? 3.241 7.115 3.375 1.00 86.94 69 PRO A N 1
ATOM 499 C CA . PRO A 1 69 ? 3.184 8.220 4.333 1.00 86.94 69 PRO A CA 1
ATOM 500 C C . PRO A 1 69 ? 1.955 9.108 4.118 1.00 86.94 69 PRO A C 1
ATOM 502 O O . PRO A 1 69 ? 1.673 9.526 2.995 1.00 86.94 69 PRO A O 1
ATOM 505 N N . GLY A 1 70 ? 1.197 9.375 5.184 1.00 87.62 70 GLY A N 1
ATOM 506 C CA . GLY A 1 70 ? -0.033 10.172 5.124 1.00 87.62 70 GLY A CA 1
ATOM 507 C C . GLY A 1 70 ? -1.212 9.498 4.406 1.00 87.62 70 GLY A C 1
ATOM 508 O O . GLY A 1 70 ? -2.303 10.072 4.370 1.00 87.62 70 GLY A O 1
ATOM 509 N N . GLY A 1 71 ? -1.037 8.287 3.863 1.00 88.06 71 GLY A N 1
ATOM 510 C CA . GLY A 1 71 ? -2.080 7.499 3.204 1.00 88.06 71 GLY A CA 1
ATOM 511 C C . GLY A 1 71 ? -3.093 6.881 4.183 1.00 88.06 71 GLY A C 1
ATOM 512 O O . GLY A 1 71 ? -2.873 6.908 5.395 1.00 88.06 71 GLY A O 1
ATOM 513 N N . PRO A 1 72 ? -4.216 6.319 3.690 1.00 91.94 72 PRO A N 1
ATOM 514 C CA . PRO A 1 72 ? -5.276 5.769 4.541 1.00 91.94 72 PRO A CA 1
ATOM 515 C C . PRO A 1 72 ? -4.788 4.739 5.566 1.00 91.94 72 PRO A C 1
ATOM 517 O O . PRO A 1 72 ? -5.087 4.880 6.747 1.00 91.94 72 PRO A O 1
ATOM 520 N N . ALA A 1 73 ? -3.984 3.761 5.146 1.00 91.88 73 ALA A N 1
ATOM 521 C CA . ALA A 1 73 ? -3.451 2.735 6.037 1.00 91.88 73 ALA A CA 1
ATOM 522 C C . ALA A 1 73 ? -2.472 3.295 7.078 1.00 91.88 73 ALA A C 1
ATOM 524 O O . ALA A 1 73 ? -2.535 2.914 8.242 1.00 91.88 73 ALA A O 1
ATOM 525 N N . ASN A 1 74 ? -1.626 4.260 6.699 1.00 93.56 74 ASN A N 1
ATOM 526 C CA . ASN A 1 74 ? -0.734 4.925 7.648 1.00 93.56 74 ASN A CA 1
ATOM 527 C C . ASN A 1 74 ? -1.520 5.714 8.708 1.00 93.56 74 ASN A C 1
ATOM 529 O O . ASN A 1 74 ? -1.191 5.640 9.888 1.00 93.56 74 ASN A O 1
ATOM 533 N N . ARG A 1 75 ? -2.601 6.404 8.316 1.00 93.88 75 ARG A N 1
ATOM 534 C CA . ARG A 1 75 ? -3.505 7.079 9.266 1.00 93.88 75 ARG A CA 1
ATOM 535 C C . ARG A 1 75 ? -4.285 6.104 10.147 1.00 93.88 75 ARG A C 1
ATOM 537 O O . ARG A 1 75 ? -4.627 6.459 11.268 1.00 93.88 75 ARG A O 1
ATOM 544 N N . ALA A 1 76 ? -4.553 4.899 9.650 1.00 94.62 76 ALA A N 1
ATOM 545 C CA . ALA A 1 76 ? -5.165 3.817 10.414 1.00 94.62 76 ALA A CA 1
ATOM 546 C C . ALA A 1 76 ? -4.177 3.101 11.360 1.00 94.62 76 ALA A C 1
ATOM 548 O O . ALA A 1 76 ? -4.592 2.222 12.106 1.00 94.62 76 ALA A O 1
ATOM 549 N N . GLY A 1 77 ? -2.890 3.470 11.348 1.00 94.31 77 GLY A N 1
ATOM 550 C CA . GLY A 1 77 ? -1.862 2.898 12.224 1.00 94.31 77 GLY A CA 1
ATOM 551 C C . GLY A 1 77 ? -1.170 1.646 11.679 1.00 94.31 77 GLY A C 1
ATOM 552 O O . GLY A 1 77 ? -0.322 1.085 12.369 1.00 94.31 77 GLY A O 1
ATOM 553 N N . VAL A 1 78 ? -1.477 1.235 10.444 1.00 93.69 78 VAL A N 1
ATOM 554 C CA . VAL A 1 78 ? -0.847 0.072 9.806 1.00 93.69 78 VAL A CA 1
ATOM 555 C C . VAL A 1 78 ? 0.649 0.317 9.629 1.00 93.69 78 VAL A C 1
ATOM 557 O O . VAL A 1 78 ? 1.069 1.348 9.087 1.00 93.69 78 VAL A O 1
ATOM 560 N N . SER A 1 79 ? 1.444 -0.650 10.068 1.00 91.00 79 SER A N 1
ATOM 561 C CA . SER A 1 79 ? 2.896 -0.577 10.143 1.00 91.00 79 SER A CA 1
ATOM 562 C C . SER A 1 79 ? 3.573 -1.742 9.427 1.00 91.00 79 SER A C 1
ATOM 564 O O . SER A 1 79 ? 2.984 -2.773 9.112 1.00 91.00 79 SER A O 1
ATOM 566 N N . SER A 1 80 ? 4.859 -1.558 9.123 1.00 89.94 80 SER A N 1
ATOM 567 C CA . SER A 1 80 ? 5.679 -2.633 8.565 1.00 89.94 80 SER A CA 1
ATOM 568 C C . SER A 1 80 ? 5.729 -3.813 9.536 1.00 89.94 80 SER A C 1
ATOM 570 O O . SER A 1 80 ? 5.916 -3.605 10.736 1.00 89.94 80 SER A O 1
ATOM 572 N N . ARG A 1 81 ? 5.659 -5.032 8.991 1.00 88.50 81 ARG A N 1
ATOM 573 C CA . ARG A 1 81 ? 5.593 -6.327 9.694 1.00 88.50 81 ARG A CA 1
ATOM 574 C C . ARG A 1 81 ? 4.236 -6.689 10.294 1.00 88.50 81 ARG A C 1
ATOM 576 O O . ARG A 1 81 ? 4.137 -7.765 10.880 1.00 88.50 81 ARG A O 1
ATOM 583 N N . ASP A 1 82 ? 3.203 -5.873 10.100 1.00 90.69 82 ASP A N 1
ATOM 584 C CA . ASP A 1 82 ? 1.842 -6.284 10.443 1.00 90.69 82 ASP A CA 1
ATOM 585 C C . ASP A 1 82 ? 1.432 -7.505 9.608 1.00 90.69 82 ASP A C 1
ATOM 587 O O . ASP A 1 82 ? 1.709 -7.580 8.405 1.00 90.69 82 ASP A O 1
ATOM 591 N N . LEU A 1 83 ? 0.771 -8.462 10.256 1.00 89.44 83 LEU A N 1
ATOM 592 C CA . LEU A 1 83 ? 0.164 -9.622 9.609 1.00 89.44 83 LEU A CA 1
ATOM 593 C C . LEU A 1 83 ? -1.275 -9.286 9.226 1.00 89.44 83 LEU A C 1
ATOM 595 O O . LEU A 1 83 ? -2.062 -8.831 10.056 1.00 89.44 83 LEU A O 1
ATOM 599 N N . ILE A 1 84 ? -1.620 -9.519 7.965 1.00 89.31 84 ILE A N 1
ATOM 600 C CA . ILE A 1 84 ? -2.984 -9.371 7.469 1.00 89.31 84 ILE A CA 1
ATOM 601 C C . ILE A 1 84 ? -3.647 -10.732 7.614 1.00 89.31 84 ILE A C 1
ATOM 603 O O . ILE A 1 84 ? -3.328 -11.630 6.843 1.00 89.31 84 ILE A O 1
ATOM 607 N N . ASN A 1 85 ? -4.554 -10.879 8.577 1.00 89.00 85 ASN A N 1
ATOM 608 C CA . ASN A 1 85 ? -5.250 -12.145 8.828 1.00 89.00 85 ASN A CA 1
ATOM 609 C C . ASN A 1 85 ? -6.447 -12.341 7.886 1.00 89.00 85 ASN A C 1
ATOM 611 O O . ASN A 1 85 ? -6.690 -13.445 7.406 1.00 89.00 85 ASN A O 1
ATOM 615 N N . GLU A 1 86 ? -7.183 -11.263 7.602 1.00 89.25 86 GLU A N 1
ATOM 616 C CA . GLU A 1 86 ? -8.429 -11.300 6.832 1.00 89.25 86 GLU A CA 1
ATOM 617 C C . GLU A 1 86 ? -8.587 -10.049 5.958 1.00 89.25 86 GLU A C 1
ATOM 619 O O . GLU A 1 86 ? -8.113 -8.963 6.304 1.00 89.25 86 GLU A O 1
ATOM 624 N N . ILE A 1 87 ? -9.262 -10.208 4.819 1.00 88.19 87 ILE A N 1
ATOM 625 C CA . ILE A 1 87 ? -9.696 -9.124 3.931 1.00 88.19 87 ILE A CA 1
ATOM 626 C C . ILE A 1 87 ? -11.157 -9.390 3.572 1.00 88.19 87 ILE A C 1
ATOM 628 O O . ILE A 1 87 ? -11.451 -10.429 2.981 1.00 88.19 87 ILE A O 1
ATOM 632 N N . ASP A 1 88 ? -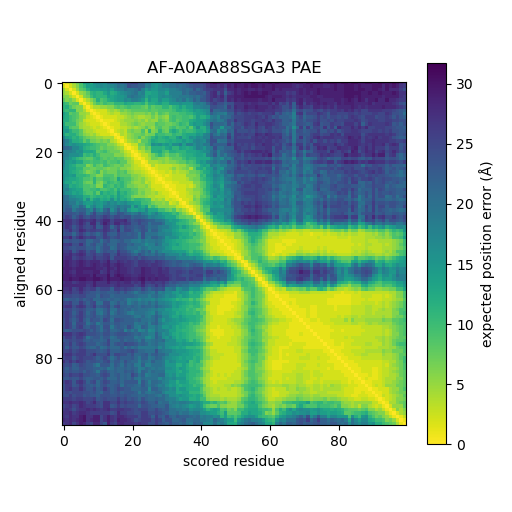12.053 -8.457 3.904 1.00 89.38 88 ASP A N 1
ATOM 633 C CA . ASP A 1 88 ? -13.501 -8.585 3.675 1.00 89.38 88 ASP A CA 1
ATOM 634 C C . ASP A 1 88 ? -14.054 -9.932 4.182 1.00 89.38 88 ASP A C 1
ATOM 636 O O . ASP A 1 88 ? -14.661 -10.695 3.429 1.00 89.38 88 ASP A O 1
ATOM 640 N N . ASP A 1 89 ? -13.756 -10.259 5.445 1.00 89.00 89 ASP A N 1
ATOM 641 C CA . ASP A 1 89 ? -14.140 -11.510 6.122 1.00 89.00 89 ASP A CA 1
ATOM 642 C C . ASP A 1 89 ? -13.602 -12.795 5.460 1.00 89.00 89 ASP A C 1
ATOM 644 O O . ASP A 1 89 ? -14.080 -13.904 5.716 1.00 89.00 89 ASP A O 1
ATOM 648 N N . ARG A 1 90 ? -12.590 -12.678 4.590 1.00 86.00 90 ARG A N 1
ATOM 649 C CA . ARG A 1 90 ? -11.900 -13.825 3.989 1.00 86.00 90 ARG A CA 1
ATOM 650 C C . ARG A 1 90 ? -10.492 -13.956 4.537 1.00 86.00 90 ARG A C 1
ATOM 652 O O . ARG A 1 90 ? -9.676 -13.050 4.373 1.00 86.00 90 ARG A O 1
ATOM 659 N N . SER A 1 91 ? -10.205 -15.120 5.118 1.00 86.94 91 SER A N 1
ATOM 660 C CA . SER A 1 91 ? -8.863 -15.485 5.579 1.00 86.94 91 SER A CA 1
ATOM 661 C C . SER A 1 91 ? -7.837 -15.383 4.449 1.00 86.94 91 SER A C 1
ATOM 663 O O . SER A 1 91 ? -8.055 -15.858 3.328 1.00 86.94 91 SER A O 1
ATOM 665 N N . THR A 1 92 ? -6.698 -14.771 4.760 1.00 85.25 92 THR A N 1
ATOM 666 C CA . THR A 1 92 ? -5.561 -14.619 3.845 1.00 85.25 92 THR A CA 1
ATOM 667 C C . THR A 1 92 ? -4.609 -15.814 3.872 1.00 85.25 92 THR A C 1
ATOM 669 O O . THR A 1 92 ? -3.722 -15.895 3.019 1.00 85.25 92 THR A O 1
ATOM 672 N N . GLU A 1 93 ? -4.789 -16.772 4.789 1.00 78.31 93 GLU A N 1
ATOM 673 C CA . GLU A 1 93 ? -3.920 -17.951 4.920 1.00 78.31 93 GLU A CA 1
ATOM 674 C C . GLU A 1 93 ? -3.857 -18.737 3.606 1.00 78.31 93 GLU A C 1
ATOM 676 O O . GLU A 1 93 ? -2.778 -19.062 3.115 1.00 78.31 93 GLU A O 1
ATOM 681 N N . ALA A 1 94 ? -5.015 -18.961 2.976 1.00 69.62 94 ALA A N 1
ATOM 682 C CA . ALA A 1 94 ? -5.127 -19.655 1.694 1.00 69.62 94 ALA A CA 1
ATOM 683 C C . ALA A 1 94 ? -4.500 -18.870 0.526 1.00 69.62 94 ALA A C 1
ATOM 685 O O . ALA A 1 94 ? -4.094 -19.462 -0.475 1.00 69.62 94 ALA A O 1
ATOM 686 N N . MET A 1 95 ? -4.390 -17.542 0.643 1.00 74.94 95 MET A N 1
ATOM 687 C CA . MET A 1 95 ? -3.815 -16.696 -0.408 1.00 74.94 95 MET A CA 1
ATOM 688 C C . MET A 1 95 ? -2.300 -16.888 -0.517 1.00 74.94 95 MET A C 1
ATOM 690 O O . MET A 1 95 ? -1.761 -16.826 -1.620 1.00 74.94 95 MET A O 1
ATOM 694 N N . ALA A 1 96 ? -1.632 -17.230 0.589 1.00 63.44 96 ALA A N 1
ATOM 695 C CA . ALA A 1 96 ? -0.217 -17.595 0.587 1.00 63.44 96 ALA A CA 1
ATOM 696 C C . ALA A 1 96 ? 0.081 -18.891 -0.191 1.00 63.44 96 ALA A C 1
ATOM 698 O O . ALA A 1 96 ? 1.197 -19.069 -0.677 1.00 63.44 96 ALA A O 1
ATOM 699 N N . TYR A 1 97 ? -0.906 -19.776 -0.364 1.00 59.59 97 TYR A N 1
ATOM 700 C CA . TYR A 1 97 ? -0.732 -21.054 -1.061 1.00 59.59 97 TYR A CA 1
ATOM 701 C C . TYR A 1 97 ? -0.923 -20.973 -2.586 1.00 59.59 97 TYR A C 1
ATOM 703 O O . TYR A 1 97 ? -0.546 -21.910 -3.283 1.00 59.59 97 TYR A O 1
ATOM 711 N N . MET A 1 98 ? -1.452 -19.869 -3.131 1.00 54.66 98 MET A N 1
ATOM 712 C CA . MET A 1 98 ? -1.784 -19.737 -4.565 1.00 54.66 98 MET A CA 1
ATOM 713 C C . MET A 1 98 ? -0.597 -19.427 -5.499 1.00 54.66 98 MET A C 1
ATOM 715 O O . MET A 1 98 ? -0.805 -19.303 -6.703 1.00 54.66 98 MET A O 1
ATOM 719 N N . MET A 1 99 ? 0.634 -19.296 -4.988 1.00 49.28 99 MET A N 1
ATOM 720 C CA . MET A 1 99 ? 1.834 -19.044 -5.811 1.00 49.28 99 MET A CA 1
ATOM 721 C C . MET A 1 99 ? 2.761 -20.263 -5.974 1.00 49.28 99 MET A C 1
ATOM 723 O O . MET A 1 99 ? 3.936 -20.080 -6.294 1.00 49.28 99 MET A O 1
ATOM 727 N N . GLN A 1 100 ? 2.261 -21.481 -5.736 1.00 45.03 100 GLN A N 1
ATOM 728 C CA . GLN A 1 100 ? 2.992 -22.726 -6.022 1.00 45.03 100 GLN A CA 1
ATOM 729 C C . GLN A 1 100 ? 2.732 -23.219 -7.445 1.00 45.03 100 GLN A C 1
ATOM 731 O O . GLN A 1 100 ? 1.549 -23.226 -7.856 1.00 45.03 100 GLN A O 1
#

Foldseek 3Di:
DVVVVVVLVVVQVVQVVVPDPVDGRQDPVNVVVVCCVVVPPPPDQAFDWDADPDPDDDDQFIFTQAGDVVGRCVVVVDGGGDTDQDDPNHGCSVVSVVPD

Solvent-accessible surface area (backbone atoms only — not comparable to full-atom values): 6266 Å² total; per-residue (Å²): 121,79,76,66,63,66,57,57,57,56,52,45,54,60,46,65,72,62,83,45,96,86,59,72,82,69,52,71,69,60,42,48,54,54,43,50,72,66,65,45,77,86,77,74,54,40,68,43,72,44,65,80,87,63,102,67,82,88,70,71,33,40,26,28,65,40,43,40,88,90,26,64,32,35,74,72,64,51,48,61,73,40,74,47,62,59,58,94,92,37,68,27,50,67,62,59,61,72,82,117

Secondary structure (DSSP, 8-state):
-HHHHHHHHHHHHHHHTT--TT-----HHHHHHHHHHHHS---SSSEEEE---SSS-----EEEEEE-TTSHHHHTT--TT-EE-EETTEESGGGGGGG-